Protein AF-A0A5E4YV86-F1 (afdb_monomer_lite)

Foldseek 3Di:
DDPVVVVVVVVVVLCVVLQVQLVVQLVVLLVVLVVVVVPDPDPCNPVSNVVSSVVSSVRSNVVSVVVVSPVD

Structure (mmCIF, N/CA/C/O backbone):
data_AF-A0A5E4YV86-F1
#
_entry.id   AF-A0A5E4YV86-F1
#
loop_
_atom_site.group_PDB
_atom_site.id
_atom_site.type_symbol
_atom_site.label_atom_id
_atom_site.label_alt_id
_atom_site.label_comp_id
_atom_site.label_asym_id
_atom_site.label_entity_id
_atom_site.label_seq_id
_atom_site.pdbx_PDB_ins_code
_atom_site.Cartn_x
_atom_site.Cartn_y
_atom_site.Cartn_z
_atom_site.occupancy
_atom_site.B_iso_or_equiv
_atom_site.auth_seq_id
_atom_site.auth_comp_id
_atom_site.auth_asym_id
_atom_site.auth_atom_id
_atom_site.pdbx_PDB_model_num
ATOM 1 N N . MET A 1 1 ? 8.669 2.781 33.656 1.00 50.56 1 MET A N 1
ATOM 2 C CA . MET A 1 1 ? 7.953 2.941 32.374 1.00 50.56 1 MET A CA 1
ATOM 3 C C . MET A 1 1 ? 7.097 4.183 32.483 1.00 50.56 1 MET A C 1
ATOM 5 O O . MET A 1 1 ? 6.220 4.235 33.337 1.00 50.56 1 MET A O 1
ATOM 9 N N . THR A 1 2 ? 7.440 5.226 31.738 1.00 53.25 2 THR A N 1
ATOM 10 C CA . THR A 1 2 ? 6.730 6.512 31.751 1.00 53.25 2 THR A CA 1
ATOM 11 C C . THR A 1 2 ? 5.394 6.368 31.015 1.00 53.25 2 THR A C 1
ATOM 13 O O . THR A 1 2 ? 5.279 5.598 30.065 1.00 53.25 2 THR A O 1
ATOM 16 N N . ALA A 1 3 ? 4.365 7.117 31.426 1.00 60.12 3 ALA A N 1
ATOM 17 C CA . ALA A 1 3 ? 3.025 7.074 30.817 1.00 60.12 3 ALA A CA 1
ATOM 18 C C . ALA A 1 3 ? 3.019 7.345 29.293 1.00 60.12 3 ALA A C 1
ATOM 20 O O . ALA A 1 3 ? 2.086 6.963 28.592 1.00 60.12 3 ALA A O 1
ATOM 21 N N . LYS A 1 4 ? 4.085 7.968 28.774 1.00 60.34 4 LYS A N 1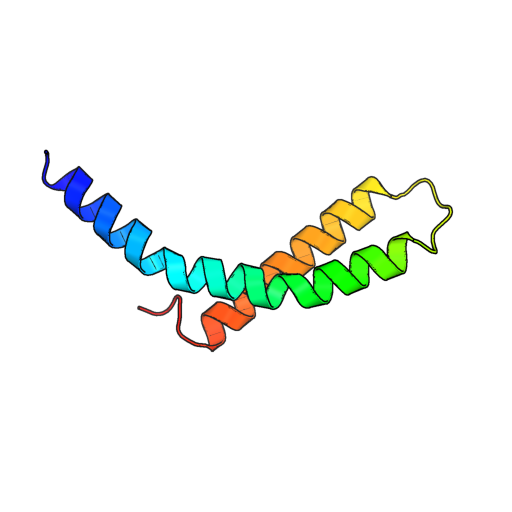
ATOM 22 C CA . LYS A 1 4 ? 4.309 8.230 27.349 1.00 60.34 4 LYS A CA 1
ATOM 23 C C . LYS A 1 4 ? 4.602 6.951 26.548 1.00 60.34 4 LYS A C 1
ATOM 25 O O . LYS A 1 4 ? 4.071 6.810 25.450 1.00 60.34 4 LYS A O 1
ATOM 30 N N . ASP A 1 5 ? 5.354 6.010 27.124 1.00 56.81 5 ASP A N 1
ATOM 31 C CA . ASP A 1 5 ? 5.684 4.732 26.477 1.00 56.81 5 ASP A CA 1
ATOM 32 C C . ASP A 1 5 ? 4.442 3.846 26.366 1.00 56.81 5 ASP A C 1
ATOM 34 O O . ASP A 1 5 ? 4.153 3.327 25.298 1.00 56.81 5 ASP A O 1
ATOM 38 N N . LEU A 1 6 ? 3.635 3.746 27.430 1.00 60.62 6 LEU A N 1
ATOM 39 C CA . LEU A 1 6 ? 2.382 2.973 27.424 1.00 60.62 6 LEU A CA 1
ATOM 40 C C . LEU A 1 6 ? 1.397 3.454 26.343 1.00 60.62 6 LEU A C 1
ATOM 42 O O . LEU A 1 6 ? 0.734 2.636 25.703 1.00 60.62 6 LEU A O 1
ATOM 46 N N . ASN A 1 7 ? 1.334 4.767 26.107 1.00 62.59 7 ASN A N 1
ATOM 47 C CA . ASN A 1 7 ? 0.471 5.353 25.083 1.00 62.59 7 ASN A CA 1
ATOM 48 C C . ASN A 1 7 ? 1.002 5.100 23.661 1.00 62.59 7 ASN A C 1
ATOM 50 O O . ASN A 1 7 ? 0.221 4.776 22.767 1.00 62.59 7 ASN A O 1
ATOM 54 N N . GLN A 1 8 ? 2.323 5.176 23.452 1.00 61.47 8 GLN A N 1
ATOM 55 C CA . GLN A 1 8 ? 2.941 4.832 22.167 1.00 61.47 8 GLN A CA 1
ATOM 56 C C . GLN A 1 8 ? 2.763 3.354 21.819 1.00 61.47 8 GLN A C 1
ATOM 58 O O . GLN A 1 8 ? 2.408 3.043 20.684 1.00 61.47 8 GLN A O 1
ATOM 63 N N . THR A 1 9 ? 2.948 2.439 22.773 1.00 70.31 9 THR A N 1
ATOM 64 C CA . THR A 1 9 ? 2.772 1.004 22.509 1.00 70.31 9 THR A CA 1
ATOM 65 C C . THR A 1 9 ? 1.313 0.662 22.208 1.00 70.31 9 THR A C 1
ATOM 67 O O . THR A 1 9 ? 1.053 -0.165 21.339 1.00 70.31 9 THR A O 1
ATOM 70 N N . SER A 1 10 ? 0.356 1.316 22.878 1.00 68.94 10 SER A N 1
ATOM 71 C CA . SER A 1 10 ? -1.081 1.160 22.604 1.00 68.94 10 SER A CA 1
ATOM 72 C C . SER A 1 10 ? -1.455 1.659 21.201 1.00 68.94 10 SER A C 1
ATOM 74 O O . SER A 1 10 ? -2.107 0.944 20.439 1.00 68.94 10 SER A O 1
ATOM 76 N N . PHE A 1 11 ? -0.957 2.839 20.824 1.00 71.44 11 PHE A N 1
ATOM 77 C CA . PHE A 1 11 ? -1.184 3.442 19.509 1.00 71.44 11 PHE A CA 1
ATOM 78 C C . PHE A 1 11 ? -0.528 2.652 18.367 1.00 71.44 11 PHE A C 1
ATOM 80 O O . PHE A 1 11 ? -1.134 2.416 17.327 1.00 71.44 11 PHE A O 1
ATOM 87 N N . LEU A 1 12 ? 0.702 2.169 18.554 1.00 75.75 12 LEU A N 1
ATOM 88 C CA . LEU A 1 12 ? 1.349 1.313 17.558 1.00 75.75 12 LEU A CA 1
ATOM 89 C C . LEU A 1 12 ? 0.576 0.005 17.369 1.00 75.75 12 LEU A C 1
ATOM 91 O O . LEU A 1 12 ? 0.424 -0.459 16.242 1.00 75.75 12 LEU A O 1
ATOM 95 N N . ARG A 1 13 ? 0.036 -0.567 18.452 1.00 76.31 13 ARG A N 1
ATOM 96 C CA . ARG A 1 13 ? -0.739 -1.813 18.407 1.00 76.31 13 ARG A CA 1
ATOM 97 C C . ARG A 1 13 ? -2.088 -1.651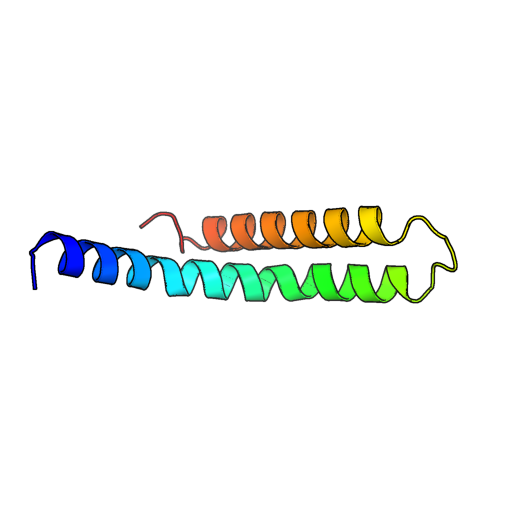 17.702 1.00 76.31 13 ARG A C 1
ATOM 99 O O . ARG A 1 13 ? -2.524 -2.606 17.062 1.00 76.31 13 ARG A O 1
ATOM 106 N N . SER A 1 14 ? -2.726 -0.480 17.779 1.00 79.06 14 SER A N 1
ATOM 107 C CA . SER A 1 14 ? -3.975 -0.212 17.049 1.00 79.06 14 SER A CA 1
ATOM 108 C C . SER A 1 14 ? -3.758 -0.084 15.538 1.00 79.06 14 SER A C 1
ATOM 110 O O . SER A 1 14 ? -4.644 -0.449 14.768 1.00 79.06 14 SER A O 1
ATOM 112 N N . LEU A 1 15 ? -2.564 0.338 15.107 1.00 80.75 15 LEU A N 1
ATOM 113 C CA . LEU A 1 15 ? -2.199 0.457 13.692 1.00 80.75 15 LEU A CA 1
ATOM 114 C C . LEU A 1 15 ? -1.785 -0.871 13.040 1.00 80.75 15 LEU A C 1
ATOM 116 O O . LEU A 1 15 ? -1.925 -1.012 11.825 1.00 80.75 15 LEU A O 1
ATOM 120 N N . VAL A 1 16 ? -1.314 -1.856 13.818 1.00 85.75 16 VAL A N 1
ATOM 121 C CA . VAL A 1 16 ? -0.897 -3.182 13.312 1.00 85.75 16 VAL A CA 1
ATOM 122 C C . VAL A 1 16 ? -1.925 -3.820 12.363 1.00 85.75 16 VAL A C 1
ATOM 124 O O . VAL A 1 16 ? -1.526 -4.205 11.264 1.00 85.75 16 VAL A O 1
ATOM 127 N N . PRO A 1 17 ? -3.225 -3.936 12.705 1.00 85.38 17 PRO A N 1
ATOM 128 C CA . PRO A 1 17 ? -4.200 -4.545 11.801 1.00 85.38 17 PRO A CA 1
ATOM 129 C C . PRO A 1 17 ? -4.406 -3.745 10.505 1.00 85.38 17 PRO A C 1
ATOM 131 O O . PRO A 1 17 ? -4.563 -4.349 9.447 1.00 85.38 17 PRO A O 1
ATOM 134 N N . GLY A 1 18 ? -4.337 -2.410 10.548 1.00 86.00 18 GLY A N 1
ATOM 135 C CA . GLY A 1 18 ? -4.409 -1.576 9.344 1.00 86.00 18 GLY A CA 1
ATOM 136 C C . GLY A 1 18 ? -3.195 -1.739 8.432 1.00 86.00 18 GLY A C 1
ATOM 137 O O . GLY A 1 18 ? -3.344 -1.856 7.214 1.00 86.00 18 GLY A O 1
ATOM 138 N N . ILE A 1 19 ? -1.996 -1.833 9.011 1.00 87.38 19 ILE A N 1
ATOM 139 C CA . ILE A 1 19 ? -0.757 -2.103 8.267 1.00 87.38 19 ILE A CA 1
ATOM 140 C C . ILE A 1 19 ? -0.791 -3.508 7.655 1.00 87.38 19 ILE A C 1
ATOM 142 O O . ILE A 1 19 ? -0.487 -3.669 6.475 1.00 87.38 19 ILE A O 1
ATOM 146 N N . ALA A 1 20 ? -1.212 -4.520 8.418 1.00 89.12 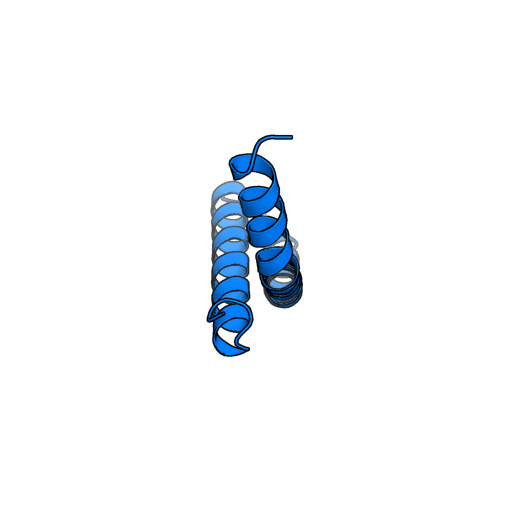20 ALA A N 1
ATOM 147 C CA . ALA A 1 20 ? -1.339 -5.889 7.922 1.00 89.12 20 ALA A CA 1
ATOM 148 C C . ALA A 1 20 ? -2.321 -5.971 6.745 1.00 89.12 20 ALA A C 1
ATOM 150 O O . ALA A 1 20 ? -2.018 -6.588 5.724 1.00 89.12 20 ALA A O 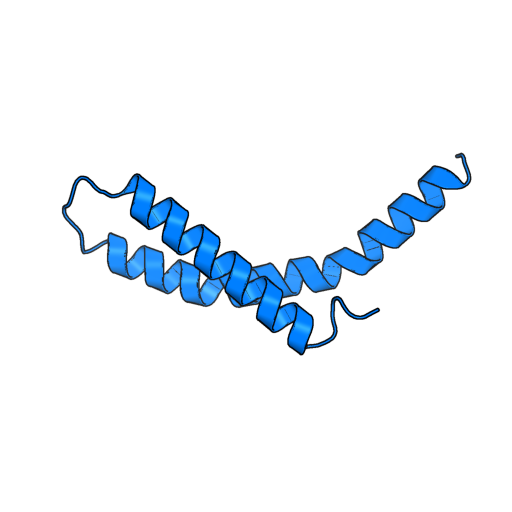1
ATOM 151 N N . MET A 1 21 ? -3.465 -5.289 6.851 1.00 86.81 21 MET A N 1
ATOM 152 C CA . MET A 1 21 ? -4.457 -5.261 5.781 1.00 86.81 21 MET A CA 1
ATOM 153 C C . MET A 1 21 ? -3.965 -4.481 4.556 1.00 86.81 21 MET A C 1
ATOM 155 O O . MET A 1 21 ? -4.206 -4.889 3.422 1.00 86.81 21 MET A O 1
ATOM 159 N N . THR A 1 22 ? -3.208 -3.404 4.771 1.00 90.12 22 THR A N 1
ATOM 160 C CA . THR A 1 22 ? -2.541 -2.654 3.699 1.00 90.12 22 THR A CA 1
ATOM 161 C C . THR A 1 22 ? -1.578 -3.541 2.917 1.00 90.12 22 THR A C 1
ATOM 163 O O . THR A 1 22 ? -1.631 -3.567 1.690 1.00 90.12 22 THR A O 1
ATOM 166 N N . LEU A 1 23 ? -0.734 -4.307 3.612 1.00 89.44 23 LEU A N 1
ATOM 167 C CA . LEU A 1 23 ? 0.205 -5.241 2.986 1.00 89.44 23 LEU A CA 1
ATOM 168 C C . LEU A 1 23 ? -0.522 -6.360 2.230 1.00 89.44 23 LEU A C 1
ATOM 170 O O . LEU A 1 23 ? -0.133 -6.697 1.111 1.00 89.44 23 LEU A O 1
ATOM 174 N N . LEU A 1 24 ? -1.609 -6.893 2.798 1.00 90.69 24 LEU A N 1
ATOM 175 C CA . LEU A 1 24 ? -2.423 -7.918 2.144 1.00 90.69 24 LEU A CA 1
ATOM 176 C C . LEU A 1 24 ? -2.980 -7.416 0.805 1.00 90.69 24 LEU A C 1
ATOM 178 O O . LEU A 1 24 ? -2.810 -8.069 -0.223 1.00 90.69 24 LEU A O 1
ATOM 182 N N . TRP A 1 25 ? -3.578 -6.223 0.794 1.00 88.06 25 TRP A N 1
ATOM 183 C CA . TRP A 1 25 ? -4.123 -5.628 -0.428 1.00 88.06 25 TRP A CA 1
ATOM 184 C C . TRP A 1 25 ? -3.054 -5.147 -1.405 1.00 88.06 25 TRP A C 1
ATOM 186 O O . TRP A 1 25 ? -3.287 -5.193 -2.610 1.00 88.06 25 TRP A O 1
ATOM 196 N N . ALA A 1 26 ? -1.882 -4.730 -0.920 1.00 88.38 26 ALA A N 1
ATOM 197 C CA . ALA A 1 26 ? -0.748 -4.359 -1.763 1.00 88.38 26 ALA A CA 1
ATOM 198 C C . ALA A 1 26 ? -0.113 -5.569 -2.474 1.00 88.38 26 ALA A C 1
ATOM 200 O O . ALA A 1 26 ? 0.527 -5.403 -3.512 1.00 88.38 26 ALA A O 1
ATOM 201 N N . THR A 1 27 ? -0.316 -6.788 -1.964 1.00 88.25 27 THR A N 1
ATOM 202 C CA . THR A 1 27 ? 0.283 -8.010 -2.526 1.00 88.25 27 THR A CA 1
ATOM 203 C C . THR A 1 27 ? -0.207 -8.286 -3.951 1.00 88.25 27 THR A C 1
ATOM 205 O O . THR A 1 27 ? 0.598 -8.574 -4.831 1.00 88.25 27 THR A O 1
ATOM 208 N N . ALA A 1 28 ? -1.509 -8.150 -4.219 1.00 84.19 28 ALA A N 1
ATOM 209 C CA . ALA A 1 28 ? -2.076 -8.386 -5.551 1.00 84.19 28 ALA A CA 1
ATOM 210 C C . ALA A 1 28 ? -1.499 -7.455 -6.648 1.00 84.19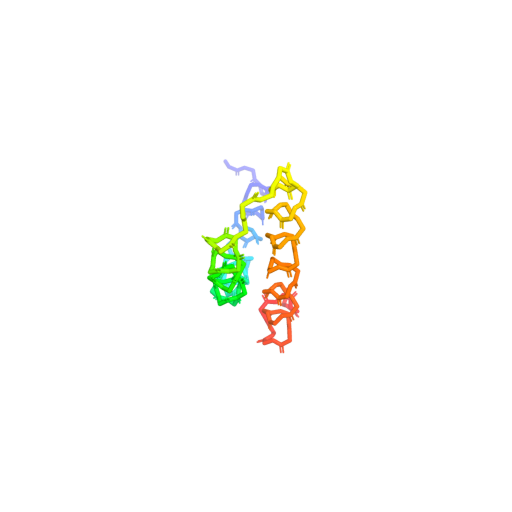 28 ALA A C 1
ATOM 212 O O . ALA A 1 28 ? -1.004 -7.968 -7.655 1.00 84.19 28 ALA A O 1
ATOM 213 N N . PRO A 1 29 ? -1.485 -6.115 -6.488 1.00 82.94 29 PRO A N 1
ATOM 214 C CA . PRO A 1 29 ? -0.845 -5.224 -7.452 1.00 82.94 29 PRO A CA 1
ATOM 215 C C . PRO A 1 29 ? 0.679 -5.386 -7.497 1.00 82.94 29 PRO A C 1
ATOM 217 O O . PRO A 1 29 ? 1.251 -5.245 -8.574 1.00 82.94 29 PRO A O 1
ATOM 220 N N . MET A 1 30 ? 1.348 -5.741 -6.391 1.00 84.25 30 MET A N 1
ATOM 221 C CA . MET A 1 30 ? 2.777 -6.082 -6.431 1.00 84.25 30 MET A CA 1
ATOM 222 C C . MET A 1 30 ? 3.058 -7.293 -7.322 1.00 84.25 30 MET A C 1
ATOM 224 O O . MET A 1 30 ? 3.973 -7.239 -8.138 1.00 84.25 30 MET A O 1
ATOM 228 N N . LEU A 1 31 ? 2.263 -8.361 -7.211 1.00 83.44 31 LEU A N 1
ATOM 229 C CA . LEU A 1 31 ? 2.397 -9.529 -8.082 1.00 83.44 31 LEU A CA 1
ATOM 230 C C . LEU A 1 31 ? 2.197 -9.147 -9.552 1.00 83.44 31 LEU A C 1
ATOM 232 O O . LEU A 1 31 ? 2.996 -9.554 -10.390 1.00 83.44 31 LEU A O 1
ATOM 236 N N . LEU A 1 32 ? 1.202 -8.310 -9.864 1.00 80.75 32 LEU A N 1
ATOM 237 C CA . LEU A 1 32 ? 0.999 -7.798 -11.226 1.00 80.75 32 LEU A CA 1
ATOM 238 C C . LEU A 1 32 ? 2.214 -7.018 -11.745 1.00 80.75 32 LEU A C 1
ATOM 240 O O . LEU A 1 32 ? 2.626 -7.223 -12.883 1.00 80.75 32 LEU A O 1
ATOM 244 N N . VAL A 1 33 ? 2.811 -6.160 -10.914 1.00 79.25 33 VAL A N 1
ATOM 245 C CA . VAL A 1 33 ? 4.025 -5.405 -11.263 1.00 79.25 33 VAL A CA 1
ATOM 246 C C . VAL A 1 33 ? 5.198 -6.349 -11.534 1.00 79.25 33 VAL A C 1
ATOM 248 O O . VAL A 1 33 ? 5.889 -6.175 -12.534 1.00 79.25 33 VAL A O 1
ATOM 251 N N . VAL A 1 34 ? 5.389 -7.377 -10.702 1.00 77.88 34 VAL A N 1
ATOM 252 C CA . VAL A 1 34 ? 6.428 -8.402 -10.904 1.00 77.88 34 VAL A CA 1
ATOM 253 C C . VAL A 1 34 ? 6.217 -9.147 -12.224 1.00 77.88 34 VAL A C 1
ATOM 255 O O . VAL A 1 34 ? 7.166 -9.295 -12.990 1.00 77.88 34 VAL A O 1
ATOM 258 N N . PHE A 1 35 ? 4.982 -9.558 -12.532 1.00 77.12 35 PHE A N 1
ATOM 259 C CA . PHE A 1 35 ? 4.656 -10.208 -13.806 1.00 77.12 35 PHE A CA 1
ATOM 260 C C . PHE A 1 35 ? 4.927 -9.300 -15.011 1.00 77.12 35 PHE A C 1
ATOM 262 O O . PHE A 1 35 ? 5.510 -9.752 -15.990 1.00 77.12 35 PHE A O 1
ATOM 269 N N . MET A 1 36 ? 4.551 -8.020 -14.937 1.00 73.25 36 MET A N 1
ATOM 270 C CA . MET A 1 36 ? 4.798 -7.055 -16.017 1.00 73.25 36 MET A CA 1
ATOM 271 C C . MET A 1 36 ? 6.284 -6.749 -16.229 1.00 73.25 36 MET A C 1
ATOM 273 O O . MET A 1 36 ? 6.673 -6.359 -17.327 1.00 73.25 36 MET A O 1
ATOM 277 N N . LEU A 1 37 ? 7.104 -6.873 -15.185 1.00 71.25 37 LEU A N 1
ATOM 278 C CA . LEU A 1 37 ? 8.542 -6.611 -15.257 1.00 71.25 37 LEU A CA 1
ATOM 279 C C . LEU A 1 37 ? 9.326 -7.814 -15.772 1.00 71.25 37 LEU A C 1
ATOM 281 O O . LEU A 1 37 ? 10.348 -7.621 -16.417 1.00 71.25 37 LEU A O 1
ATOM 285 N N . PHE A 1 38 ? 8.825 -9.033 -15.566 1.00 69.56 38 PHE A N 1
ATOM 286 C CA . PHE A 1 38 ? 9.453 -10.247 -16.094 1.00 69.56 38 PHE A CA 1
ATOM 287 C C . PHE A 1 38 ? 9.497 -10.288 -17.634 1.00 69.56 38 PHE A C 1
ATOM 289 O O . PHE A 1 38 ? 10.340 -10.973 -18.200 1.00 69.56 38 PHE A O 1
ATOM 296 N N . ASP A 1 39 ? 8.611 -9.543 -18.301 1.00 65.19 39 ASP A N 1
ATOM 297 C CA . ASP A 1 39 ? 8.497 -9.469 -19.766 1.00 65.19 39 ASP A CA 1
ATOM 298 C C . ASP A 1 39 ? 9.211 -8.235 -20.367 1.00 65.19 39 ASP A C 1
ATOM 300 O O . ASP A 1 39 ? 9.251 -8.039 -21.580 1.00 65.19 39 ASP A O 1
ATOM 304 N N . ALA A 1 40 ? 9.767 -7.349 -19.531 1.00 59.00 40 ALA A N 1
ATOM 305 C CA . ALA A 1 40 ? 10.289 -6.056 -19.965 1.00 59.00 40 ALA A CA 1
ATOM 306 C C . ALA A 1 40 ? 11.827 -6.044 -20.023 1.00 59.00 40 ALA A C 1
ATOM 308 O O . ALA A 1 40 ? 12.478 -5.660 -19.060 1.00 59.00 40 ALA A O 1
ATOM 309 N N . GLU A 1 41 ? 12.415 -6.358 -21.183 1.00 63.41 41 GLU A N 1
ATOM 310 C CA . GLU A 1 41 ? 13.864 -6.245 -21.470 1.00 63.41 41 GLU A CA 1
ATOM 311 C C . GLU A 1 41 ? 14.379 -4.779 -21.548 1.00 63.41 41 GLU A C 1
ATOM 313 O O . GLU A 1 41 ? 15.182 -4.430 -22.416 1.00 63.41 41 GLU A O 1
ATOM 318 N N . GLN A 1 42 ? 13.890 -3.859 -20.707 1.00 60.88 42 GLN A N 1
ATOM 319 C CA . GLN A 1 42 ? 14.172 -2.423 -20.840 1.00 60.88 42 GLN A CA 1
ATOM 320 C C . GLN A 1 42 ? 14.869 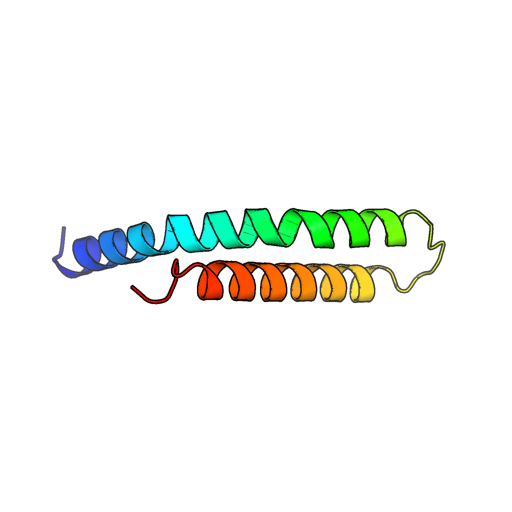-1.814 -19.614 1.00 60.88 42 GLN A C 1
ATOM 322 O O . GLN A 1 42 ? 14.400 -1.994 -18.497 1.00 60.88 42 GLN A O 1
ATOM 327 N N . PRO A 1 43 ? 15.885 -0.945 -19.798 1.00 60.28 43 PRO A N 1
ATOM 328 C CA . PRO A 1 43 ? 16.708 -0.374 -18.720 1.00 60.28 43 PRO A CA 1
ATOM 329 C C . PRO A 1 43 ? 15.993 0.639 -17.796 1.00 60.28 43 PRO A C 1
ATOM 331 O O . PRO A 1 43 ? 16.627 1.245 -16.935 1.00 60.28 43 PRO A O 1
ATOM 334 N N . ILE A 1 44 ? 14.673 0.827 -17.928 1.00 61.91 44 ILE A N 1
ATOM 335 C CA . ILE A 1 44 ? 13.841 1.697 -17.068 1.00 61.91 44 ILE A CA 1
ATOM 336 C C . ILE A 1 44 ? 13.207 0.862 -15.938 1.00 61.91 44 ILE A C 1
ATOM 338 O O . ILE A 1 44 ? 12.042 1.025 -15.575 1.00 61.91 44 ILE A O 1
ATOM 342 N N . GLU A 1 45 ? 13.958 -0.087 -15.384 1.00 67.56 45 GLU A N 1
ATOM 343 C CA . GLU A 1 45 ? 13.451 -0.992 -14.354 1.00 67.56 45 GLU A CA 1
ATOM 344 C C . GLU A 1 45 ? 13.201 -0.243 -13.042 1.00 67.56 45 GLU A C 1
ATOM 346 O O . GLU A 1 45 ? 12.092 -0.283 -12.513 1.00 67.56 45 GLU A O 1
ATOM 351 N N . ILE A 1 46 ? 14.184 0.497 -12.521 1.00 71.25 46 ILE A N 1
ATOM 352 C CA . ILE A 1 46 ? 14.137 1.036 -11.147 1.00 71.25 46 ILE A CA 1
ATOM 353 C C . ILE A 1 46 ? 12.948 1.985 -10.936 1.00 71.25 46 ILE A C 1
ATOM 355 O O . ILE A 1 46 ? 12.245 1.893 -9.929 1.00 71.25 46 ILE A O 1
ATOM 359 N N . THR A 1 47 ? 12.676 2.875 -11.893 1.00 75.69 47 THR A N 1
ATOM 360 C CA . THR A 1 47 ? 11.555 3.821 -11.796 1.00 75.69 47 THR A CA 1
ATOM 361 C C . THR A 1 47 ? 10.203 3.106 -11.866 1.00 75.69 47 THR A C 1
ATOM 363 O O . THR A 1 47 ? 9.272 3.498 -11.162 1.00 75.69 47 THR A O 1
ATOM 366 N N . ARG A 1 48 ? 10.089 2.028 -12.658 1.00 72.94 48 ARG A N 1
ATOM 367 C CA . ARG A 1 48 ? 8.864 1.212 -12.745 1.00 72.94 48 ARG A CA 1
ATOM 368 C C . ARG A 1 48 ? 8.666 0.356 -11.495 1.00 72.94 48 ARG A C 1
ATOM 370 O O . ARG A 1 48 ? 7.545 0.296 -10.998 1.00 72.94 48 ARG A O 1
ATOM 377 N N . TRP A 1 49 ? 9.734 -0.216 -10.938 1.00 75.62 49 TRP A N 1
ATOM 378 C CA . TRP A 1 49 ? 9.709 -0.927 -9.654 1.00 75.62 49 TRP A CA 1
ATOM 379 C C . TRP A 1 49 ? 9.260 -0.008 -8.515 1.00 75.62 49 TRP A C 1
ATOM 381 O O . TRP A 1 49 ? 8.335 -0.346 -7.773 1.00 75.62 49 TRP A O 1
ATOM 391 N N . ALA A 1 50 ? 9.871 1.175 -8.402 1.00 79.94 50 ALA A N 1
ATOM 392 C CA . ALA A 1 50 ? 9.528 2.152 -7.375 1.00 79.94 50 ALA A CA 1
ATOM 393 C C . ALA A 1 50 ? 8.089 2.663 -7.541 1.00 79.94 50 ALA A C 1
ATOM 395 O O . ALA A 1 50 ? 7.331 2.681 -6.572 1.00 79.94 50 ALA A O 1
ATOM 396 N N . GLY A 1 51 ? 7.683 3.011 -8.767 1.00 83.31 51 GLY A N 1
ATOM 397 C CA . GLY A 1 51 ? 6.325 3.473 -9.061 1.00 83.31 51 GLY A CA 1
ATOM 398 C C . GLY A 1 51 ? 5.261 2.402 -8.809 1.00 83.31 51 GLY A C 1
ATOM 399 O O . GLY A 1 51 ? 4.248 2.682 -8.168 1.00 83.31 51 GLY A O 1
ATOM 400 N N . GLY A 1 52 ? 5.500 1.164 -9.248 1.00 84.38 52 GLY A N 1
ATOM 401 C CA . GLY A 1 52 ? 4.589 0.038 -9.035 1.00 84.38 52 GLY A CA 1
ATOM 402 C C . GLY A 1 52 ? 4.437 -0.314 -7.556 1.00 84.38 52 GLY A C 1
ATOM 403 O O . GLY A 1 52 ? 3.319 -0.473 -7.068 1.00 84.38 52 GLY A O 1
ATOM 404 N N . THR A 1 53 ? 5.548 -0.326 -6.818 1.00 84.75 53 THR A N 1
ATOM 405 C CA . THR A 1 53 ? 5.555 -0.550 -5.365 1.00 84.75 53 THR A CA 1
ATOM 406 C C . THR A 1 53 ? 4.805 0.553 -4.621 1.00 84.75 53 THR A C 1
ATOM 408 O O . THR A 1 53 ? 3.951 0.261 -3.784 1.00 84.75 53 THR A O 1
ATOM 411 N N . LEU A 1 54 ? 5.070 1.822 -4.949 1.00 88.31 54 LEU A N 1
ATOM 412 C CA . LEU A 1 54 ? 4.392 2.958 -4.325 1.00 88.31 54 LEU A CA 1
ATOM 413 C C . LEU A 1 54 ? 2.881 2.917 -4.591 1.00 88.31 54 LEU A C 1
ATOM 415 O O . LEU A 1 54 ? 2.084 3.071 -3.669 1.00 88.31 54 LEU A O 1
ATOM 419 N N . THR A 1 55 ? 2.485 2.645 -5.836 1.00 87.44 55 THR A N 1
ATOM 420 C CA . THR A 1 55 ? 1.072 2.548 -6.232 1.00 87.44 55 THR A CA 1
ATOM 421 C C . THR A 1 55 ? 0.367 1.400 -5.507 1.00 87.44 55 THR A C 1
ATOM 423 O O . THR A 1 55 ? -0.739 1.585 -5.000 1.00 87.44 55 THR A O 1
ATOM 426 N N . ALA A 1 56 ? 1.017 0.238 -5.392 1.00 88.88 56 ALA A N 1
ATOM 427 C CA . ALA A 1 56 ? 0.495 -0.917 -4.665 1.00 88.88 56 ALA A CA 1
ATOM 428 C C . ALA A 1 56 ? 0.267 -0.617 -3.175 1.00 88.88 56 ALA A C 1
ATOM 430 O O . ALA A 1 56 ? -0.779 -0.966 -2.627 1.00 88.88 56 ALA A O 1
ATOM 431 N N . LEU A 1 57 ? 1.213 0.070 -2.529 1.00 89.31 57 LEU A N 1
ATOM 432 C CA . LEU A 1 57 ? 1.098 0.463 -1.123 1.00 89.31 57 LEU A CA 1
ATOM 433 C C . LEU A 1 57 ? -0.001 1.506 -0.901 1.00 89.31 57 LEU A C 1
ATOM 435 O O . LEU A 1 57 ? -0.773 1.378 0.049 1.00 89.31 57 LEU A O 1
ATOM 439 N N . ILE A 1 58 ? -0.112 2.503 -1.785 1.00 90.50 58 ILE A N 1
ATOM 440 C CA . ILE A 1 58 ? -1.187 3.506 -1.734 1.00 90.50 58 ILE A CA 1
ATOM 441 C C . ILE A 1 58 ? -2.550 2.826 -1.886 1.00 90.50 58 ILE A C 1
ATOM 443 O O . ILE A 1 58 ? -3.463 3.101 -1.108 1.00 90.50 58 ILE A O 1
ATOM 447 N N . PHE A 1 59 ? -2.679 1.906 -2.845 1.00 90.56 59 PHE A N 1
ATOM 448 C CA . PHE A 1 59 ? -3.901 1.129 -3.037 1.00 90.56 59 PHE A CA 1
ATOM 449 C C . PHE A 1 59 ? -4.242 0.294 -1.800 1.00 90.56 59 PHE A C 1
ATOM 451 O O . PHE A 1 59 ? -5.378 0.327 -1.324 1.00 90.56 59 PHE A O 1
ATOM 458 N N . GLY A 1 60 ? -3.256 -0.410 -1.239 1.00 89.25 60 GLY A N 1
ATOM 459 C CA . GLY A 1 60 ? -3.451 -1.199 -0.030 1.00 89.25 60 GLY A CA 1
ATOM 460 C C . GLY A 1 60 ? -3.909 -0.348 1.154 1.00 89.25 60 GLY A C 1
ATOM 461 O O . GLY A 1 60 ? -4.855 -0.720 1.850 1.00 89.25 60 GLY A O 1
ATOM 462 N N . ALA A 1 61 ? -3.297 0.823 1.344 1.00 88.62 61 ALA A N 1
ATOM 463 C CA . ALA A 1 61 ? -3.649 1.751 2.413 1.00 88.62 61 ALA A CA 1
ATOM 464 C C . ALA A 1 61 ? -5.062 2.316 2.224 1.00 88.62 61 ALA A C 1
ATOM 466 O O . ALA A 1 61 ? -5.833 2.404 3.182 1.00 88.62 61 ALA A O 1
ATOM 467 N N . TRP A 1 62 ? -5.428 2.647 0.984 1.00 91.19 62 TRP A N 1
ATOM 468 C CA . TRP A 1 62 ? -6.770 3.102 0.634 1.00 91.19 62 TRP A CA 1
ATOM 469 C C . TRP A 1 62 ? -7.831 2.030 0.923 1.00 91.19 62 TRP A C 1
ATOM 471 O O . TRP A 1 62 ? -8.843 2.324 1.559 1.00 91.19 62 TRP A O 1
ATOM 481 N N . MET A 1 63 ? -7.573 0.772 0.555 1.00 90.94 63 MET A N 1
ATOM 482 C CA . MET A 1 63 ? -8.479 -0.348 0.836 1.00 90.94 63 MET A CA 1
ATOM 483 C C . MET A 1 63 ? -8.605 -0.645 2.332 1.00 90.94 63 MET A C 1
ATOM 485 O O . MET A 1 63 ? -9.711 -0.836 2.837 1.00 90.94 63 MET A O 1
ATOM 489 N N . ALA A 1 64 ? -7.490 -0.650 3.061 1.00 87.56 64 ALA A N 1
ATOM 490 C CA . ALA A 1 64 ? -7.497 -0.838 4.508 1.00 87.56 64 ALA A CA 1
ATOM 491 C C . ALA A 1 64 ? -8.248 0.295 5.231 1.00 87.56 64 ALA A C 1
ATOM 493 O O . ALA A 1 64 ? -8.957 0.036 6.207 1.00 87.56 64 ALA A O 1
ATOM 494 N N . ARG A 1 65 ? -8.167 1.532 4.722 1.00 87.50 65 ARG A N 1
ATOM 495 C CA . ARG A 1 65 ? -8.970 2.652 5.225 1.00 87.50 65 ARG A CA 1
ATOM 496 C C . ARG A 1 65 ? -10.456 2.457 4.943 1.00 87.50 65 ARG A C 1
ATOM 498 O O . ARG A 1 65 ? -11.241 2.534 5.876 1.00 87.50 65 ARG A O 1
ATOM 505 N N . ASN A 1 66 ? -10.833 2.122 3.709 1.00 88.69 66 ASN A N 1
ATOM 506 C CA . ASN A 1 66 ? -12.234 1.857 3.353 1.00 88.69 66 ASN A CA 1
ATOM 507 C C . ASN A 1 66 ? -12.847 0.703 4.160 1.00 88.69 66 ASN A C 1
ATOM 509 O O . ASN A 1 66 ? -14.044 0.703 4.429 1.00 88.69 66 ASN A O 1
ATOM 513 N N . ALA A 1 67 ? -12.035 -0.272 4.569 1.00 85.88 67 ALA A N 1
ATOM 514 C CA . ALA A 1 67 ? -12.458 -1.361 5.445 1.00 85.88 67 ALA A CA 1
ATOM 515 C C . ALA A 1 67 ? -12.505 -0.975 6.944 1.00 85.88 67 ALA A C 1
ATOM 517 O O . ALA A 1 67 ? -12.790 -1.824 7.788 1.00 85.88 67 ALA A O 1
ATOM 518 N N . GLY A 1 68 ? -12.241 0.291 7.289 1.00 85.50 68 GLY A N 1
ATOM 519 C CA . GLY A 1 68 ? -12.376 0.838 8.641 1.00 85.50 68 GLY A CA 1
ATOM 520 C C . GLY A 1 68 ? -11.214 0.522 9.585 1.00 85.50 68 GLY A C 1
ATOM 521 O O . GLY A 1 68 ? -11.362 0.658 10.800 1.00 85.50 68 GLY A O 1
ATOM 522 N N . TYR A 1 69 ? -10.054 0.095 9.073 1.00 83.94 69 TYR A N 1
ATOM 523 C CA . TYR A 1 69 ? -8.903 -0.240 9.925 1.00 83.94 69 TYR A CA 1
ATOM 524 C C . TYR A 1 69 ? -8.096 0.978 10.394 1.00 83.94 69 TYR A C 1
ATOM 526 O O . TYR A 1 69 ? -7.318 0.846 11.336 1.00 83.94 69 TYR A O 1
ATOM 534 N N . PHE A 1 70 ? -8.283 2.144 9.765 1.00 79.12 70 PHE A N 1
ATOM 535 C CA . PHE A 1 70 ? -7.581 3.390 10.105 1.00 79.12 70 PHE A CA 1
ATOM 536 C C . PHE A 1 70 ? -8.492 4.510 10.631 1.00 79.12 70 PHE A C 1
ATOM 538 O O . PHE A 1 70 ? -7.984 5.553 11.024 1.00 79.12 70 PHE A O 1
ATOM 545 N N . ASP A 1 71 ? -9.810 4.303 10.662 1.00 68.12 71 ASP A N 1
ATOM 546 C CA . ASP A 1 71 ? -10.785 5.301 11.132 1.00 68.12 71 ASP A CA 1
ATOM 547 C C . ASP A 1 71 ? -11.138 5.134 12.632 1.00 68.12 71 ASP A C 1
ATOM 549 O O . ASP A 1 71 ? -12.168 5.633 13.086 1.00 68.12 71 ASP A O 1
ATOM 553 N N . ARG A 1 72 ? -10.314 4.408 13.405 1.00 55.62 72 ARG A N 1
ATOM 554 C CA . ARG A 1 72 ? -10.478 4.204 14.858 1.00 55.62 72 ARG A CA 1
ATOM 555 C C . ARG A 1 72 ? -9.553 5.084 15.684 1.00 55.62 72 ARG A C 1
ATOM 557 O O . ARG A 1 72 ? -8.362 5.179 15.314 1.00 55.62 72 ARG A O 1
#

Organism: NCBI:txid2508292

Secondary structure (DSSP, 8-state):
--HHHHHHHHHHHHHHHHHHHHHHHHHHHHHHHHHHHHT---S-HHHHHHHHHHHHHHHHHHHHHHTTSS--

Radius of gyration: 16.59 Å; chains: 1; bounding box: 29×18×54 Å

Sequence (72 aa):
MTAKDLNQTSFLRSLVPGIAMTLLWATAPMLLVVFMLFDAEQPIEITRWAGGTLTALIFGAWMARNAGYFDR

pLDDT: mean 77.65, std 11.34, range [50.56, 91.19]